Protein 2RHF (pdb70)

Radius of gyration: 11.0 Å; Cα contacts (8 Å, |Δi|>4): 77; chains: 1; bounding box: 23×27×27 Å

Solvent-accessible surface area: 4496 Å² total

CATH classification: 1.10.150.80

Nearest PDB structures (foldseek):
  2rhf-assembly1_A  TM=1.007E+00  e=4.086E-11  Deinococcus radiodurans R1 = ATCC 13939 = DSM 20539
  1wud-assembly1_A  TM=9.422E-01  e=1.284E-03  Escherichia coli
  7aud-assembly2_A  TM=7.857E-01  e=1.272E-02  Homo sapiens
  3sag-assembly2_B  TM=8.595E-01  e=1.261E-01  Homo sapiens
  3sah-assembly1_A  TM=8.349E-01  e=1.812E-01  Homo sapiens

Structure (mmCIF, N/CA/C/O backbone):
data_2RHF
#
_entry.id   2RHF
#
_cell.length_a   49.978
_cell.length_b   49.978
_cell.length_c   83.610
_cell.angle_alpha   90.00
_cell.angle_beta   90.00
_c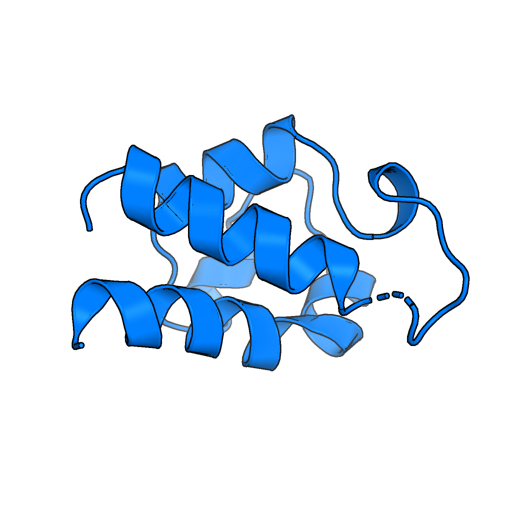ell.angle_gamma   90.00
#
_symmetry.space_group_name_H-M   'P 41 21 2'
#
loop_
_entity.id
_entity.type
_entity.pdbx_description
1 polymer 'DNA helicase RecQ'
2 non-polymer 'PHOSPHATE ION'
3 water water
#
loop_
_atom_site.group_PDB
_atom_site.id
_atom_site.type_symbol
_atom_site.label_atom_id
_atom_site.label_alt_id
_atom_site.label_comp_id
_atom_site.label_asym_id
_atom_site.label_entity_id
_atom_site.label_seq_id
_atom_site.pdbx_PDB_ins_code
_atom_site.Cartn_x
_atom_site.Cartn_y
_atom_site.Cartn_z
_atom_site.occupancy
_atom_site.B_iso_or_equiv
_atom_site.auth_seq_id
_atom_site.auth_comp_id
_atom_site.auth_asym_id
_atom_site.auth_atom_id
_atom_site.pdbx_PDB_model_num
ATOM 1 N N . SER A 1 2 ? 46.294 11.028 44.028 1.00 18.96 749 SER A N 1
ATOM 2 C CA . SER A 1 2 ? 46.627 10.074 42.924 1.00 22.62 749 SER A CA 1
ATOM 3 C C . SER A 1 2 ? 45.352 9.768 42.284 1.00 22.73 749 SER A C 1
ATOM 4 O O . SER A 1 2 ? 45.279 9.094 41.257 1.00 25.00 749 SER A O 1
ATOM 7 N N . HIS A 1 3 ? 44.306 10.225 42.906 1.00 22.90 750 HIS A N 1
ATOM 8 C CA . HIS A 1 3 ? 43.144 10.337 42.178 1.00 20.90 750 HIS A CA 1
ATOM 9 C C . HIS A 1 3 ? 43.351 11.298 40.995 1.00 18.06 750 HIS A C 1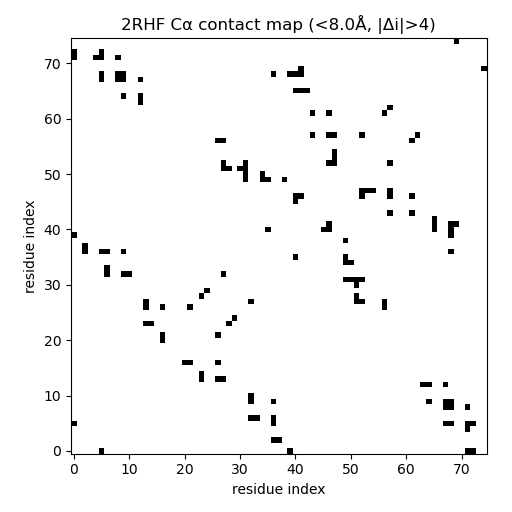
ATOM 10 O O . HIS A 1 3 ? 44.177 12.277 40.990 1.00 16.19 750 HIS A O 1
ATOM 23 N N . ASN A 1 4 ? 42.819 10.814 39.905 1.00 15.86 751 ASN A N 1
ATOM 24 C 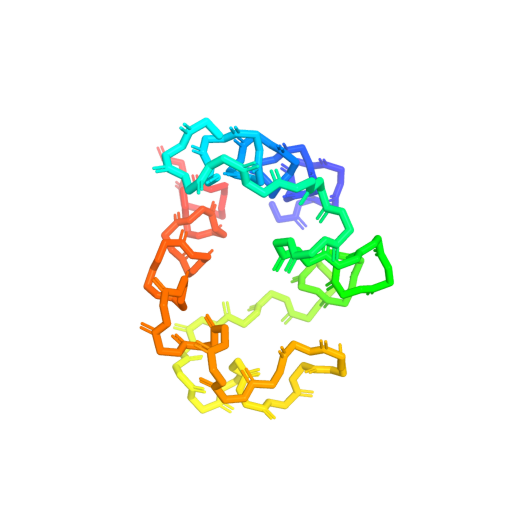CA . ASN A 1 4 ? 42.998 11.415 38.626 1.00 14.64 751 ASN A CA 1
ATOM 25 C C . ASN A 1 4 ? 42.530 12.858 38.614 1.00 14.07 751 ASN A C 1
ATOM 26 O O . ASN A 1 4 ? 43.205 13.713 38.054 1.00 13.24 751 ASN A O 1
ATOM 31 N N . ALA A 1 5 ? 41.390 13.137 39.243 1.00 13.68 752 ALA A N 1
ATOM 32 C CA . ALA A 1 5 ? 40.865 14.492 39.286 1.00 13.72 752 ALA A CA 1
ATOM 33 C C . ALA A 1 5 ? 41.806 15.412 40.070 1.00 12.91 752 ALA A C 1
ATOM 34 O O . ALA A 1 5 ? 42.042 16.546 39.667 1.00 12.75 752 ALA A O 1
ATOM 36 N N . ASP A 1 6 ? 42.369 14.913 41.170 1.00 12.58 753 ASP A N 1
ATOM 37 C CA . ASP A 1 6 ? 43.294 15.704 41.970 1.00 12.71 753 ASP A CA 1
ATOM 38 C C . ASP A 1 6 ? 44.567 16.021 41.194 1.00 11.39 753 ASP A C 1
ATOM 39 O O . ASP A 1 6 ? 45.048 17.151 41.216 1.00 11.33 753 ASP A O 1
ATOM 44 N N . LEU A 1 7 ? 45.113 15.026 40.505 1.00 10.57 754 LEU A N 1
ATOM 45 C CA . LEU A 1 7 ? 46.293 15.234 39.666 1.00 10.61 754 LEU A CA 1
ATOM 46 C C . LEU A 1 7 ? 45.983 16.211 38.547 1.00 9.96 754 LEU A C 1
ATOM 47 O O . LEU A 1 7 ? 46.781 17.112 38.259 1.00 9.73 754 LEU A O 1
ATOM 52 N N . SER A 1 8 ? 44.829 16.030 37.907 1.00 10.17 755 SER A N 1
ATOM 53 C CA . SER A 1 8 ? 44.444 16.884 36.791 1.00 10.68 755 SER A CA 1
ATOM 54 C C . SER A 1 8 ? 44.302 18.340 37.228 1.00 10.56 755 SER A C 1
ATOM 55 O O . SER A 1 8 ? 44.732 19.239 36.514 1.00 10.57 755 SER A O 1
ATOM 58 N N . GLU A 1 9 ? 43.723 18.554 38.408 1.00 11.07 756 GLU A N 1
ATOM 59 C CA . GLU A 1 9 ? 43.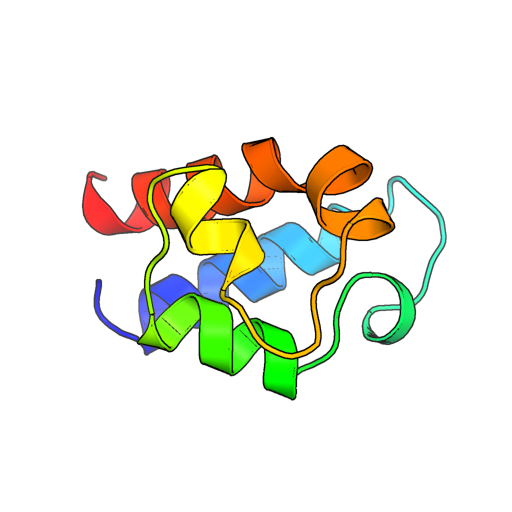591 19.904 38.953 1.00 12.64 756 GLU A CA 1
ATOM 60 C C . GLU A 1 9 ? 44.958 20.541 39.207 1.00 10.68 756 GLU A C 1
ATOM 61 O O . GLU A 1 9 ? 45.176 21.698 38.849 1.00 10.79 756 GLU A O 1
ATOM 67 N N . ALA A 1 10 ? 45.873 19.795 39.834 1.00 10.20 757 ALA A N 1
ATOM 68 C CA . ALA A 1 10 ? 47.204 20.333 40.103 1.00 10.11 757 ALA A CA 1
ATOM 69 C C . ALA A 1 10 ? 47.910 20.669 38.803 1.00 9.15 757 ALA A C 1
ATOM 70 O O . ALA A 1 10 ? 48.586 21.694 38.709 1.00 9.31 757 ALA A O 1
ATOM 72 N N . LEU A 1 11 ? 47.754 19.819 37.794 1.00 8.93 758 LEU A N 1
ATOM 73 C CA . LEU A 1 11 ? 48.389 20.083 36.517 1.00 9.03 758 LEU A CA 1
ATOM 74 C C . LEU A 1 11 ? 47.785 21.307 35.814 1.00 8.86 758 LEU A C 1
ATOM 75 O O . LEU A 1 11 ? 48.512 22.077 35.190 1.00 8.86 758 LEU A O 1
ATOM 80 N N . ARG A 1 12 ? 46.474 21.503 35.943 1.00 9.19 759 ARG A N 1
ATOM 81 C CA . ARG A 1 12 ? 45.852 22.715 35.418 1.00 9.83 759 ARG A CA 1
ATOM 82 C C . ARG A 1 12 ? 46.343 23.959 36.156 1.00 9.56 759 ARG A C 1
ATOM 83 O O . ARG A 1 12 ? 46.573 25.005 35.544 1.00 9.63 759 ARG A O 1
ATOM 91 N N . GLU A 1 13 ? 46.501 23.848 37.476 1.00 9.27 760 GLU A N 1
ATOM 92 C CA . GLU A 1 13 ? 47.027 24.945 38.287 1.00 9.94 760 GLU A CA 1
ATOM 93 C C . GLU A 1 13 ? 48.464 25.254 37.896 1.00 9.20 760 GLU A C 1
ATOM 94 O O . GLU A 1 13 ? 48.849 26.420 37.764 1.00 9.66 760 GLU A O 1
ATOM 100 N N . LEU A 1 14 ? 49.266 24.216 37.699 1.00 8.79 761 LEU A N 1
ATOM 101 C CA . LEU A 1 14 ? 50.640 24.404 37.242 1.00 8.70 761 LEU A CA 1
ATOM 102 C C . LEU A 1 14 ? 50.646 25.087 35.879 1.00 8.44 761 LEU A C 1
ATOM 103 O O . LEU A 1 14 ? 51.405 26.041 35.643 1.00 8.87 761 LEU A O 1
ATOM 108 N N . ARG A 1 15 ? 49.819 24.599 34.964 1.00 8.66 762 ARG A N 1
ATOM 109 C CA . ARG A 1 15 ? 49.778 25.169 33.624 1.00 9.25 762 ARG A CA 1
ATOM 110 C C . ARG A 1 15 ? 49.464 26.674 33.674 1.00 9.34 762 ARG A C 1
ATOM 111 O O . ARG A 1 15 ? 50.093 27.459 32.962 1.00 9.92 762 ARG A O 1
ATOM 119 N N . ARG A 1 16 ? 48.540 27.081 34.550 1.00 9.90 763 ARG A N 1
ATOM 120 C CA . ARG A 1 16 ? 48.243 28.513 34.714 1.00 10.90 763 ARG A CA 1
ATOM 121 C C . ARG A 1 16 ? 49.438 29.311 35.226 1.00 10.55 763 ARG A C 1
ATOM 122 O O . ARG A 1 16 ? 49.659 30.436 34.782 1.00 11.60 763 ARG A O 1
ATOM 130 N N . GLU A 1 17 ? 50.216 28.732 36.147 1.00 10.43 764 GLU A N 1
ATOM 131 C CA . GLU A 1 17 ? 51.443 29.393 36.616 1.00 11.08 764 GLU A CA 1
ATOM 132 C C . GLU A 1 17 ? 52.423 29.573 35.469 1.00 11.19 764 GLU A C 1
ATOM 133 O O . GLU A 1 17 ? 53.020 30.641 35.299 1.00 12.12 764 GLU A O 1
ATOM 139 N N . LEU A 1 18 ? 52.610 28.514 34.683 1.00 10.68 765 LEU A N 1
ATOM 140 C CA . LEU A 1 18 ? 53.546 28.552 33.571 1.00 11.19 765 LEU A CA 1
ATOM 141 C C . LEU A 1 18 ? 53.106 29.541 32.496 1.00 11.35 765 LEU A C 1
ATOM 142 O O . LEU A 1 18 ? 53.928 30.243 31.910 1.00 12.21 765 LEU A O 1
ATOM 155 N N . LYS A 1 20 ? 51.434 32.305 33.075 1.00 14.02 767 LYS A N 1
ATOM 156 C CA . LYS A 1 20 ? 51.720 33.626 33.632 1.00 16.15 767 LYS A CA 1
ATOM 157 C C . LYS A 1 20 ? 53.212 33.953 33.494 1.00 15.79 767 LYS A C 1
ATOM 158 O O . LYS A 1 20 ? 53.580 35.084 33.126 1.00 17.06 767 LYS A O 1
ATOM 164 N N . GLU A 1 21 ? 54.066 32.965 33.749 1.00 15.46 768 GLU A N 1
ATOM 165 C CA . GLU A 1 21 ? 55.522 33.145 33.729 1.00 16.03 768 GLU A CA 1
ATOM 166 C C . GLU A 1 21 ? 56.085 33.346 32.333 1.00 16.18 768 GLU A C 1
ATOM 167 O O . GLU A 1 21 ? 57.024 34.132 32.141 1.00 17.61 768 GLU A O 1
ATOM 173 N N . THR A 1 22 ? 55.500 32.658 31.358 1.00 15.78 769 THR A N 1
ATOM 174 C CA . THR A 1 22 ? 56.025 32.649 30.000 1.00 15.64 769 THR A CA 1
ATOM 175 C C . THR A 1 22 ? 55.300 33.600 29.059 1.00 15.61 769 THR A C 1
ATOM 176 O O . THR A 1 22 ? 55.841 33.961 28.010 1.00 16.99 769 THR A O 1
ATOM 180 N N . GLY A 1 23 ? 54.068 33.959 29.400 1.00 15.19 770 GLY A N 1
ATOM 181 C CA . GLY A 1 23 ? 53.181 34.665 28.476 1.00 15.44 770 GLY A CA 1
ATOM 182 C C . GLY A 1 23 ? 52.530 33.786 27.407 1.00 15.33 770 GLY A C 1
ATOM 183 O O . GLY A 1 23 ? 51.848 34.299 26.517 1.00 16.54 770 GLY A O 1
ATOM 184 N N . TYR A 1 24 ? 52.731 32.465 27.488 1.00 14.17 771 TYR A N 1
ATOM 185 C CA . TYR A 1 24 ? 52.169 31.533 26.513 1.00 13.73 771 TYR A CA 1
ATOM 186 C C . TYR A 1 24 ? 50.751 31.121 26.862 1.00 12.91 771 TYR A C 1
ATOM 187 O O . TYR A 1 24 ? 50.329 31.186 28.027 1.00 13.63 771 TYR A O 1
ATOM 196 N N . SER A 1 25 ? 50.031 30.647 25.851 1.00 12.62 772 SER A N 1
ATOM 197 C CA . SER A 1 25 ? 48.705 30.076 26.047 1.00 12.06 772 SER A CA 1
ATOM 198 C C . SER A 1 25 ? 48.791 28.718 26.728 1.00 11.23 772 SER A C 1
ATOM 199 O O . SER A 1 25 ? 49.841 28.079 26.747 1.00 10.99 772 SER A O 1
ATOM 202 N N . ALA A 1 26 ? 47.662 28.258 27.250 1.00 11.25 773 ALA A N 1
ATOM 203 C CA . ALA A 1 26 ? 47.594 26.905 27.803 1.00 11.31 773 ALA A CA 1
ATOM 204 C C . ALA A 1 26 ? 48.075 25.883 26.790 1.00 10.83 773 ALA A C 1
ATOM 205 O O . ALA A 1 26 ? 48.887 25.013 27.110 1.00 10.66 773 ALA A O 1
ATOM 207 N N . PHE A 1 27 ? 47.564 25.985 25.566 1.00 10.66 774 PHE A N 1
ATOM 208 C CA . PHE A 1 27 ? 47.910 25.075 24.500 1.00 10.77 774 PHE A CA 1
ATOM 209 C C . PHE A 1 27 ? 49.421 24.988 24.267 1.00 10.30 774 PHE A C 1
ATOM 210 O O . PHE A 1 27 ? 49.964 23.895 24.107 1.00 10.51 774 PHE A O 1
ATOM 218 N N . VAL A 1 28 ? 50.095 26.135 24.244 1.00 10.42 775 VAL A N 1
ATOM 219 C CA . VAL A 1 28 ? 51.529 26.174 24.002 1.00 10.97 775 VAL A CA 1
ATOM 220 C C . VAL A 1 28 ? 52.322 25.634 25.199 1.00 10.95 775 VAL A C 1
ATOM 221 O O . VAL A 1 28 ? 53.378 25.041 25.009 1.00 11.50 775 VAL A O 1
ATOM 225 N N . VAL A 1 29 ? 51.810 25.815 26.416 1.00 10.54 776 VAL A N 1
ATOM 226 C CA . VAL A 1 29 ? 52.455 25.243 27.602 1.00 10.27 776 VAL A CA 1
ATOM 227 C C . VAL A 1 29 ? 52.404 23.706 27.538 1.00 9.97 776 VAL A C 1
ATOM 228 O O . VAL A 1 29 ? 53.439 23.063 27.455 1.00 10.65 776 VAL A O 1
ATOM 232 N N . PHE A 1 30 ? 51.209 23.129 27.590 1.00 10.02 777 PHE A N 1
ATOM 233 C CA . PHE A 1 30 ? 50.988 21.734 27.208 1.00 10.12 777 PHE A CA 1
ATOM 234 C C . PHE A 1 30 ? 49.510 21.492 27.012 1.00 9.74 777 PHE A C 1
ATOM 235 O O . PHE A 1 30 ? 48.678 22.101 27.673 1.00 10.04 777 PHE A O 1
ATOM 243 N N . THR A 1 31 ? 49.175 20.601 26.091 1.00 9.82 778 THR A N 1
ATOM 244 C CA . THR A 1 31 ? 47.792 20.431 25.688 1.00 10.48 778 THR A CA 1
ATOM 245 C C . THR A 1 31 ? 47.006 19.583 26.686 1.00 9.74 778 THR A C 1
ATOM 246 O O . THR A 1 31 ? 47.585 18.929 27.569 1.00 9.63 778 THR A O 1
ATOM 250 N N . ASN A 1 32 ? 45.683 19.558 26.527 1.00 9.78 779 ASN A N 1
ATOM 251 C CA . ASN A 1 32 ? 44.867 18.723 27.375 1.00 10.39 779 ASN A CA 1
ATOM 252 C C . ASN A 1 32 ? 45.146 17.239 27.210 1.00 10.50 779 ASN A C 1
ATOM 253 O O . ASN A 1 32 ? 45.099 16.503 28.187 1.00 10.52 779 ASN A O 1
ATOM 258 N N . ALA A 1 33 ? 45.451 16.778 25.997 1.00 10.66 780 ALA A N 1
ATOM 259 C CA . ALA A 1 33 ? 45.804 15.362 25.825 1.00 10.81 780 ALA A CA 1
ATOM 260 C C . ALA A 1 33 ? 47.068 15.044 26.618 1.00 10.63 780 ALA A C 1
ATOM 261 O O . ALA A 1 33 ? 47.177 13.982 27.241 1.00 10.77 780 ALA A O 1
ATOM 263 N N . THR A 1 34 ? 48.030 15.958 26.598 1.00 10.06 781 THR A N 1
ATOM 264 C CA . THR A 1 34 ? 49.265 15.769 27.364 1.00 10.14 781 THR A CA 1
ATOM 265 C C . THR A 1 34 ? 48.968 15.786 28.874 1.00 9.20 781 THR A C 1
ATOM 266 O O . THR A 1 34 ? 49.475 14.934 29.618 1.00 9.39 781 THR A O 1
ATOM 270 N N . LEU A 1 35 ? 48.138 16.729 29.310 1.00 8.93 782 LEU A N 1
ATOM 271 C CA . LEU A 1 35 ? 47.725 16.820 30.702 1.00 9.32 782 LEU A CA 1
ATOM 272 C C . LEU A 1 35 ? 47.088 15.513 31.171 1.00 9.50 782 LEU A C 1
ATOM 273 O O . LEU A 1 35 ? 47.437 14.982 32.243 1.00 9.82 782 LEU A O 1
ATOM 278 N N . GLU A 1 36 ? 46.200 14.955 30.354 1.00 10.12 783 GLU A N 1
ATOM 279 C CA . GLU A 1 36 ? 45.544 13.714 30.687 1.00 10.85 783 GLU A CA 1
ATOM 280 C C . GLU A 1 36 ? 46.514 12.561 30.771 1.00 10.48 783 GLU A C 1
ATOM 281 O O . GLU A 1 36 ? 46.380 11.711 31.643 1.00 10.82 783 GLU A O 1
ATOM 287 N N . ALA A 1 37 ? 47.484 12.522 29.867 1.00 10.50 784 ALA A N 1
ATOM 288 C CA . ALA A 1 37 ? 48.503 11.483 29.909 1.00 10.54 784 ALA A CA 1
ATOM 289 C C . ALA A 1 37 ? 49.372 11.611 31.166 1.00 10.04 784 ALA A C 1
ATOM 290 O O . ALA A 1 37 ? 49.739 10.604 31.774 1.00 10.44 784 ALA A O 1
ATOM 292 N N . LEU A 1 38 ? 49.702 12.836 31.562 1.00 9.43 785 LEU A N 1
ATOM 293 C CA . LEU A 1 38 ? 50.444 13.060 32.800 1.00 9.26 785 LEU A CA 1
ATOM 294 C C . LEU A 1 38 ? 49.678 12.560 34.008 1.00 9.27 785 LEU A C 1
ATOM 295 O O . LEU A 1 38 ? 50.236 11.899 34.886 1.00 10.13 785 LEU A O 1
ATOM 300 N N . ALA A 1 39 ? 48.386 12.865 34.057 1.00 9.58 786 ALA A N 1
ATOM 301 C CA . ALA A 1 39 ? 47.560 12.452 35.183 1.00 10.54 786 ALA A CA 1
ATOM 302 C C . ALA A 1 39 ? 47.393 10.937 35.234 1.00 11.14 786 ALA A C 1
ATOM 303 O O . ALA A 1 39 ? 47.390 10.353 36.316 1.00 12.86 786 ALA A O 1
ATOM 305 N N . ALA A 1 40 ? 47.260 10.306 34.069 1.00 11.14 787 ALA A N 1
ATOM 306 C CA . ALA A 1 40 ? 47.062 8.861 33.993 1.00 11.82 787 ALA A CA 1
ATOM 307 C C . ALA A 1 40 ? 48.349 8.107 34.290 1.00 11.82 787 ALA A C 1
ATOM 308 O O . ALA A 1 40 ? 48.335 7.118 35.020 1.00 13.64 787 ALA A O 1
ATOM 310 N N . ARG A 1 41 ? 49.453 8.557 33.710 1.00 11.39 788 ARG A N 1
ATOM 311 C CA . ARG A 1 41 ? 50.724 7.837 33.814 1.00 12.20 788 ARG A CA 1
ATOM 312 C C . ARG A 1 41 ? 51.480 8.147 35.099 1.00 11.68 788 ARG A C 1
ATOM 313 O O . ARG A 1 41 ? 52.324 7.361 35.525 1.00 12.20 788 ARG A O 1
ATOM 32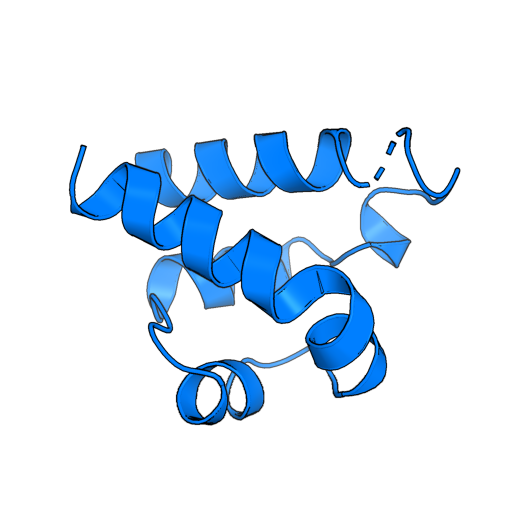1 N N . GLN A 1 42 ? 51.189 9.292 35.712 1.00 11.39 789 GLN A N 1
ATOM 322 C CA . GLN A 1 42 ? 51.848 9.700 36.955 1.00 12.51 789 GLN A CA 1
ATOM 323 C C . GLN A 1 42 ? 53.376 9.518 36.890 1.00 10.89 789 GLN A C 1
ATOM 324 O O . GLN A 1 42 ? 53.961 8.881 37.765 1.00 11.58 789 GLN A O 1
ATOM 330 N N . PRO A 1 43 ? 54.039 10.117 35.896 1.00 10.15 790 PRO A N 1
ATOM 331 C CA . PRO A 1 43 ? 55.492 9.987 35.869 1.00 10.56 790 PRO A CA 1
ATOM 332 C C . PRO A 1 43 ? 56.128 10.565 37.127 1.00 10.07 790 PRO A C 1
ATOM 333 O O . PRO A 1 43 ? 55.657 11.575 37.663 1.00 10.18 790 PRO A O 1
ATOM 337 N N . ARG A 1 44 ? 57.193 9.900 37.580 1.00 10.66 791 ARG A N 1
ATOM 338 C CA . ARG A 1 44 ? 57.883 10.255 38.833 1.00 11.11 791 ARG A CA 1
ATOM 339 C C . ARG A 1 44 ? 59.343 10.571 38.583 1.00 11.58 791 ARG A C 1
ATOM 340 O O . ARG A 1 44 ? 60.073 10.927 39.517 1.00 12.53 791 ARG A O 1
ATOM 348 N N . THR A 1 45 ? 59.775 10.406 37.335 1.00 11.42 792 THR A N 1
ATOM 349 C CA . THR A 1 45 ? 61.177 10.571 36.953 1.00 12.54 792 THR A CA 1
ATOM 350 C C . THR A 1 45 ? 61.251 11.212 35.581 1.00 12.45 792 THR A C 1
ATOM 351 O O . THR A 1 45 ? 60.273 11.202 34.823 1.00 11.96 792 THR A O 1
ATOM 355 N N . LEU A 1 46 ? 62.432 11.701 35.229 1.00 13.24 793 LEU A N 1
ATOM 356 C CA . LEU A 1 46 ? 62.674 12.198 33.881 1.00 14.37 793 LEU A CA 1
ATOM 357 C C . LEU A 1 46 ? 62.499 11.108 32.838 1.00 13.84 793 LEU A C 1
ATOM 358 O O . LEU A 1 46 ? 61.957 11.362 31.759 1.00 14.02 793 LEU A O 1
ATOM 363 N N . ALA A 1 47 ? 62.950 9.891 33.155 1.00 14.09 794 ALA A N 1
ATOM 364 C CA . ALA A 1 47 ? 62.782 8.768 32.238 1.00 14.16 794 ALA A CA 1
ATOM 365 C C . ALA A 1 47 ? 61.309 8.531 31.907 1.00 13.36 794 ALA A C 1
ATOM 366 O O . ALA A 1 47 ? 60.944 8.286 30.757 1.00 14.06 794 ALA A O 1
ATOM 368 N N . GLU A 1 48 ? 60.473 8.616 32.923 1.00 12.21 795 GLU A N 1
ATOM 369 C CA . GLU A 1 48 ? 59.054 8.437 32.742 1.00 11.53 795 GLU A CA 1
ATOM 370 C C . GLU A 1 48 ? 58.408 9.612 32.009 1.00 10.93 795 GLU A C 1
ATOM 371 O O . GLU A 1 48 ? 57.504 9.414 31.206 1.00 11.30 795 GLU A O 1
ATOM 377 N N . LEU A 1 49 ? 58.888 10.829 32.240 1.00 11.06 796 LEU A N 1
ATOM 378 C CA . LEU A 1 49 ? 58.378 11.988 31.479 1.00 11.64 796 LEU A CA 1
ATOM 379 C C . LEU A 1 49 ? 58.609 11.837 29.986 1.00 11.82 796 LEU A C 1
ATOM 380 O O . LEU A 1 49 ? 57.763 12.229 29.176 1.00 12.14 796 LEU A O 1
ATOM 385 N N . ALA A 1 50 ? 59.759 11.274 29.623 1.00 12.92 797 ALA A N 1
ATOM 386 C CA . ALA A 1 50 ? 60.122 11.077 28.215 1.00 14.56 797 ALA A CA 1
ATOM 387 C C . ALA A 1 50 ? 59.173 10.125 27.502 1.00 15.42 797 ALA A C 1
ATOM 388 O O . ALA A 1 50 ? 59.138 10.084 26.279 1.00 17.00 797 ALA A O 1
ATOM 390 N N . GLU A 1 51 ? 58.406 9.357 28.269 1.00 15.33 798 GLU A N 1
ATOM 391 C CA . GLU A 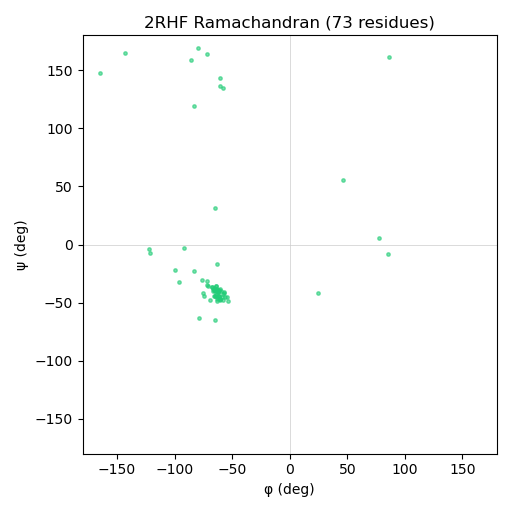1 51 ? 57.451 8.409 27.718 1.00 16.96 798 GLU A CA 1
ATOM 392 C C . GLU A 1 51 ? 56.043 8.997 27.542 1.00 16.44 798 GLU A C 1
ATOM 393 O O . GLU A 1 51 ? 55.156 8.325 27.024 1.00 17.97 798 GLU A O 1
ATOM 399 N N . VAL A 1 52 ? 55.838 10.244 27.964 1.00 15.10 799 VAL A N 1
ATOM 400 C CA . VAL A 1 52 ? 54.507 10.859 27.920 1.00 14.85 799 VAL A CA 1
ATOM 401 C C . VAL A 1 52 ? 54.205 11.430 26.530 1.00 16.37 799 VAL A C 1
ATOM 402 O O . VAL A 1 52 ? 54.916 12.322 26.068 1.00 15.79 799 VAL A O 1
ATOM 406 N N . PRO A 1 53 ? 53.140 10.915 25.853 1.00 18.15 800 PRO A N 1
ATOM 407 C CA . PRO A 1 53 ? 52.789 11.438 24.527 1.00 18.74 800 PRO A CA 1
ATOM 408 C C . PRO A 1 53 ? 52.506 12.937 24.520 1.00 18.58 800 PRO A C 1
ATOM 409 O O . PRO A 1 53 ? 51.799 13.453 25.391 1.00 19.42 800 PRO A O 1
ATOM 413 N N . GLY A 1 54 ? 53.065 13.629 23.535 1.00 18.78 801 GLY A N 1
ATOM 414 C CA . GLY A 1 54 ? 52.740 15.017 23.299 1.00 18.56 801 GLY A CA 1
ATOM 415 C C . GLY A 1 54 ? 53.526 16.022 24.109 1.00 17.26 801 GLY A C 1
ATOM 416 O O . GLY A 1 54 ? 53.416 17.221 23.866 1.00 18.27 801 GLY A O 1
ATOM 417 N N . LEU A 1 55 ? 54.320 15.556 25.082 1.00 16.30 802 LEU A N 1
ATOM 418 C CA . LEU A 1 55 ? 55.062 16.482 25.928 1.00 15.30 802 LEU A CA 1
ATOM 419 C C . LEU A 1 55 ? 56.316 17.012 25.236 1.00 15.04 802 LEU A C 1
ATOM 420 O O . LEU A 1 55 ? 56.414 18.193 24.971 1.00 15.51 802 LEU A O 1
ATOM 425 N N . GLY A 1 56 ? 57.260 16.125 24.926 1.00 15.69 803 GLY A N 1
ATOM 426 C CA . GLY A 1 56 ? 58.445 16.488 24.131 1.00 15.76 803 GLY A CA 1
ATOM 427 C C . GLY A 1 56 ? 59.598 17.041 24.939 1.00 15.37 803 GLY A C 1
ATOM 428 O O . GLY A 1 56 ? 59.421 17.502 26.069 1.00 14.91 803 GLY A O 1
ATOM 429 N N . GLU A 1 57 ? 60.789 17.016 24.346 1.00 15.41 804 GLU A N 1
ATOM 430 C CA . GLU A 1 57 ? 62.004 17.370 25.065 1.00 15.53 804 GLU A CA 1
ATOM 431 C C . GLU A 1 57 ? 62.093 18.831 25.500 1.00 14.55 804 GLU A C 1
ATOM 432 O O . GLU A 1 57 ? 62.596 19.125 26.591 1.00 14.71 804 GLU A O 1
ATOM 438 N N .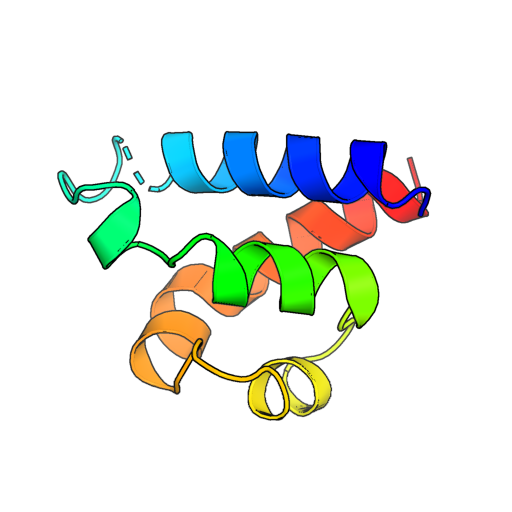 LYS A 1 58 ? 61.615 19.749 24.665 1.00 14.27 805 LYS A N 1
ATOM 439 C CA . LYS A 1 58 ? 61.689 21.156 25.014 1.00 14.19 805 LYS A CA 1
ATOM 440 C C . LYS A 1 58 ? 60.936 21.418 26.325 1.00 13.12 805 LYS A C 1
ATOM 441 O O . LYS A 1 58 ? 61.431 22.115 27.211 1.00 13.30 805 LYS A O 1
ATOM 447 N N . ARG A 1 59 ? 59.744 20.852 26.434 1.00 12.40 806 ARG A N 1
ATOM 448 C CA . ARG A 1 59 ? 58.910 21.048 27.607 1.00 11.92 806 ARG A CA 1
ATOM 449 C C . ARG A 1 59 ? 59.398 20.227 28.801 1.00 11.56 806 ARG A C 1
ATOM 450 O O . ARG A 1 59 ? 59.232 20.639 29.942 1.00 11.89 806 ARG A O 1
ATOM 458 N N . ILE A 1 60 ? 60.013 19.071 28.559 1.00 12.03 807 ILE A N 1
ATOM 459 C CA . ILE A 1 60 ? 60.644 18.348 29.664 1.00 12.66 807 ILE A CA 1
ATOM 460 C C . ILE A 1 60 ? 61.748 19.194 30.282 1.00 12.80 807 ILE A C 1
ATOM 461 O O . ILE A 1 60 ? 61.849 19.314 31.510 1.00 13.22 807 ILE A O 1
ATOM 466 N N . GLU A 1 61 ? 62.563 19.820 29.440 1.00 13.71 808 GLU A N 1
ATOM 467 C CA . GLU A 1 61 ? 63.630 20.665 29.946 1.00 15.24 808 GLU A CA 1
ATOM 468 C C . GLU A 1 61 ? 63.109 21.890 30.684 1.00 15.04 808 GLU A C 1
ATOM 469 O O . GLU A 1 61 ? 63.591 22.218 31.769 1.00 16.26 808 GLU A O 1
ATOM 475 N N . ALA A 1 62 ? 62.102 22.545 30.116 1.00 14.31 809 ALA A N 1
ATOM 476 C CA . ALA A 1 62 ? 61.582 23.777 30.680 1.00 14.31 809 ALA A CA 1
ATOM 477 C C . ALA A 1 62 ? 60.721 23.540 31.916 1.00 13.36 809 ALA A C 1
ATOM 478 O O . ALA A 1 62 ? 60.805 24.299 32.880 1.00 14.37 809 ALA A O 1
ATOM 480 N N . TYR A 1 63 ? 59.878 22.502 31.868 1.00 11.99 810 TYR A N 1
ATOM 481 C CA . TYR A 1 63 ? 58.789 22.328 32.840 1.00 11.20 810 TYR A CA 1
ATOM 482 C C . TYR A 1 63 ? 58.861 21.029 33.611 1.00 10.72 810 TYR A C 1
ATOM 483 O O . TYR A 1 63 ? 58.039 20.816 34.493 1.00 10.31 810 TYR A O 1
ATOM 492 N N . GLY A 1 64 ? 59.774 20.134 33.252 1.00 10.50 811 GLY A N 1
ATOM 493 C CA . GLY A 1 64 ? 59.727 18.763 33.769 1.00 10.41 811 GLY A CA 1
ATOM 494 C C . GLY A 1 64 ? 59.777 18.673 35.277 1.00 9.56 811 GLY A C 1
ATOM 495 O O . GLY A 1 64 ? 58.996 17.953 35.891 1.00 9.98 811 GLY A O 1
ATOM 496 N N . GLU A 1 65 ? 60.707 19.386 35.889 1.00 10.18 812 GLU A N 1
ATOM 497 C CA . GLU A 1 65 ? 60.816 19.340 37.346 1.00 11.15 812 GLU A CA 1
ATOM 498 C C . GLU A 1 65 ? 59.553 19.881 38.007 1.00 9.94 812 GLU A C 1
ATOM 499 O O . GLU A 1 65 ? 59.076 19.310 38.984 1.00 9.94 812 GLU A O 1
ATOM 505 N N . ARG A 1 66 ? 58.985 20.952 37.462 1.00 9.46 813 ARG A N 1
ATOM 506 C CA . ARG A 1 66 ? 57.734 21.503 37.990 1.00 9.97 813 ARG A CA 1
ATOM 507 C C . ARG A 1 66 ? 56.572 20.510 37.855 1.00 8.76 813 ARG A C 1
ATOM 508 O O . ARG A 1 66 ? 55.726 20.413 38.748 1.00 8.84 813 ARG A O 1
ATOM 516 N N . ILE A 1 67 ? 56.515 19.791 36.736 1.00 8.78 814 ILE A N 1
ATOM 517 C CA . ILE A 1 67 ? 55.493 18.784 36.527 1.00 8.89 814 ILE A CA 1
ATOM 518 C C . ILE A 1 67 ? 55.633 17.662 37.551 1.00 8.24 814 ILE A C 1
ATOM 519 O O . ILE A 1 67 ? 54.646 17.246 38.169 1.00 8.52 814 ILE A O 1
ATOM 524 N N . LEU A 1 68 ? 56.841 17.148 37.730 1.00 8.38 815 LEU A N 1
ATOM 525 C CA . LEU A 1 68 ? 57.049 16.070 38.711 1.00 9.02 815 LEU A CA 1
ATOM 526 C C . LEU A 1 68 ? 56.665 16.530 40.103 1.00 8.99 815 LEU A C 1
ATOM 527 O O . LEU A 1 68 ? 56.075 15.776 40.864 1.00 9.02 815 LEU A O 1
ATOM 532 N N . ASP A 1 69 ? 56.997 17.773 40.438 1.00 8.86 816 ASP A N 1
ATOM 533 C CA . ASP A 1 69 ? 56.686 18.326 41.753 1.00 9.42 816 ASP A CA 1
ATOM 534 C C . ASP A 1 69 ? 55.168 18.468 41.939 1.00 8.93 816 ASP A C 1
ATOM 535 O O . ASP A 1 69 ? 54.651 18.207 43.029 1.00 9.10 816 ASP A O 1
ATOM 540 N N . ALA A 1 70 ? 54.447 18.884 40.898 1.00 8.92 817 ALA A N 1
ATOM 541 C CA . ALA A 1 70 ? 52.989 18.955 40.991 1.00 9.32 817 ALA A CA 1
ATOM 542 C C . ALA A 1 70 ? 52.394 17.566 41.287 1.00 8.82 817 ALA A C 1
ATOM 543 O O . ALA A 1 70 ? 51.556 17.407 42.180 1.00 9.31 817 ALA A O 1
ATOM 545 N N . ILE A 1 71 ? 52.844 16.563 40.544 1.00 8.46 818 ILE A N 1
ATOM 546 C CA . ILE A 1 71 ? 52.383 15.201 40.747 1.00 8.95 818 ILE A CA 1
ATOM 547 C C . ILE A 1 71 ? 52.719 14.723 42.167 1.00 9.05 818 ILE A C 1
ATOM 548 O O . ILE A 1 71 ? 51.861 14.164 42.857 1.00 9.57 818 ILE A O 1
ATOM 553 N N . ASN A 1 72 ? 53.954 14.946 42.611 1.00 9.03 819 ASN A N 1
ATOM 554 C CA . ASN A 1 72 ? 54.362 14.517 43.941 1.00 9.70 819 ASN A CA 1
ATOM 555 C C . ASN A 1 72 ? 53.610 15.210 45.047 1.00 9.58 819 ASN A C 1
ATOM 556 O O . ASN A 1 72 ? 53.303 14.602 46.070 1.00 10.17 819 ASN A O 1
ATOM 561 N N . THR A 1 73 ? 53.286 16.480 44.845 1.00 9.34 820 THR A N 1
ATOM 562 C CA . THR A 1 73 ? 52.547 17.224 45.851 1.00 10.16 820 THR A CA 1
ATOM 563 C C . THR A 1 73 ? 51.174 16.589 46.066 1.00 9.86 820 THR A C 1
ATOM 564 O O . THR A 1 73 ? 50.700 16.472 47.205 1.00 10.49 820 THR A O 1
ATOM 568 N N . VAL A 1 74 ? 50.534 16.179 44.977 1.00 9.16 821 VAL A N 1
ATOM 569 C CA . VAL A 1 74 ? 49.249 15.489 45.071 1.00 10.07 821 VAL A CA 1
ATOM 570 C C . VAL A 1 74 ? 49.397 14.089 45.669 1.00 9.95 821 VAL A C 1
ATOM 571 O O . VAL A 1 74 ? 48.637 13.707 46.558 1.00 10.83 821 VAL A O 1
ATOM 575 N N . LEU A 1 75 ? 50.355 13.310 45.178 1.00 10.08 822 LEU A N 1
ATOM 576 C CA . LEU A 1 75 ? 50.465 11.917 45.626 1.00 10.81 822 LEU A CA 1
ATOM 577 C C . LEU A 1 75 ? 50.886 11.803 47.081 1.00 11.43 822 LEU A C 1
ATOM 578 O O . LEU A 1 75 ? 50.429 10.901 47.783 1.00 12.96 822 LEU A O 1
ATOM 583 N N . ASP A 1 76 ? 51.766 12.697 47.527 1.00 10.69 823 ASP A N 1
ATOM 584 C CA . ASP A 1 76 ? 52.326 12.629 48.878 1.00 11.44 823 ASP A CA 1
ATOM 585 C C . ASP A 1 76 ? 51.607 13.505 49.887 1.00 12.25 823 ASP A C 1
ATOM 586 O O . ASP A 1 76 ? 51.586 13.177 51.071 1.00 14.27 823 ASP A O 1
ATOM 591 N N . GLY A 1 77 ? 51.075 14.643 49.458 1.00 13.33 824 GLY A N 1
ATOM 592 C CA . GLY A 1 77 ? 50.463 15.607 50.390 1.00 14.83 824 GLY A CA 1
ATOM 593 C C . GLY A 1 77 ? 51.465 16.322 51.277 1.00 16.08 824 GLY A C 1
ATOM 594 O O . GLY A 1 77 ? 51.119 16.846 52.342 1.00 16.76 824 GLY A O 1
#

InterPro domains:
  IPR001650 Helicase, C-terminal domain-like [PF00271] (226-331)
  IPR001650 Helicase, C-terminal domain-like [PS51194] (222-372)
  IPR001650 Helicase, C-terminal domain-like [SM00490] (250-331)
  IPR002121 HRDC domain [PF00570] (539-604)
  IPR002121 HRDC domain [PF00570] (657-722)
  IPR002121 HRDC domain [PF00570] (753-818)
  IPR002121 HRDC domain [PS50967] (534-614)
  IPR002121 HRDC domain [PS50967] (652-732)
  IPR002121 HRDC domain [PS50967] (748-824)
  IPR002121 HRDC domain [SM00341] (534-618)
  IPR002121 HRDC domain [SM00341] (652-732)
  IPR002121 HRDC domain [SM00341] (748-824)
  IPR004589 DNA helicase, ATP-dependent, RecQ type [TIGR00614] (15-464)
  IPR006293 DNA helicase, ATP-dependent, RecQ type, bacterial [TIGR01389] (14-606)
  IPR010997 HRDC-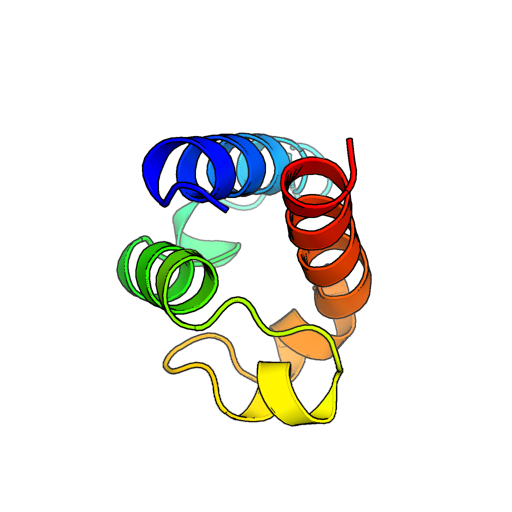like superfamily [SSF47819] (532-606)
  IPR010997 HRDC-like superfamily [SSF47819] (651-724)
  IPR010997 HRDC-like superfamily [SSF47819] (747-821)
  IPR011545 DEAD/DEAH-box helicase domain [PF00270] (28-187)
  IPR014001 Helicase superfamily 1/2, ATP-binding domain [PS51192] (33-201)
  IPR014001 Helicase superfamily 1/2, ATP-binding domain [SM00487] (21-215)

Sequence (75 aa):
SHNADLSEALRELRRELKETGYSAFVVFTNATLEALAARQPRTLAELAEVPGLGEKRIEAYGERILDAINTVLDG

Organism: Deinococcus radiodurans (strain ATCC 13939 / DSM 20539 / JCM 16871 / CCUG 27074 / LMG 4051 / NBRC 15346 / NCIMB 9279 / VKM B-1422 / R1) (NCBI:txid243230)

B-factor: mean 17.71, std 10.26, range [8.24, 58.51]

Foldseek 3Di:
DPLVQLLVLVVVLLVVVCVVPDDSVVLFDPQQSSQCSVQVDQDLVSNVVGPRCDDVNCVVCVVVSNVSSCVSVPD

Secondary structure (DSSP, 8-state):
--HHHHHHHHHHHHHH---S---HHHH--HHHHHHHHHH---SHHHHTTSTTT-HHHHHHHHHHHHHHHHHHHH-